Protein AF-A0A350X6B4-F1 (afdb_monomer)

Radius of gyration: 11.76 Å; Cα contacts (8 Å, |Δi|>4): 64; chains: 1; bounding box: 32×24×28 Å

pLDDT: mean 76.88, std 16.41, range [43.84, 94.19]

Mean predicted aligned error: 7.66 Å

Foldseek 3Di:
DQDPDLVVQWDFDVPPDPGFIDGPPDPHGPVVVVVCVVVPDDPVVVCVVPVSHDPVSVVSVVVVPDPPDDD

Solvent-accessible surface area (backbone atoms only — not comparable to full-atom values): 4461 Å² total; per-residue (Å²): 143,84,81,81,55,63,76,74,37,35,41,73,38,82,87,46,78,94,39,43,50,18,38,47,95,46,88,50,47,50,64,54,55,57,51,41,46,72,77,66,49,50,73,67,58,51,36,70,77,36,75,72,53,52,69,68,47,54,50,57,58,63,70,51,75,89,65,78,79,80,126

Nearest PDB structures (foldseek):
  2ga1-assembly1_B  TM=8.568E-01  e=2.290E-02  Trichormus variabilis ATCC 29413

Sequence (71 aa):
MQNADLLEVIERHPTKVSGAWVFRGTRVPIAALFENLKDGASVDQFLEWFPGVTRTQVEALLDCSGSVPPS

Secondary structure (DSSP, 8-state):
--S--HHHHEEE-TTSGGG-EEETTS--BHHHHHHHHHTT--HHHHHHH-TTS-HHHHHHHHHSTT-PPP-

Structure (mmCIF, N/CA/C/O backbone):
data_AF-A0A350X6B4-F1
#
_entry.id   AF-A0A350X6B4-F1
#
loop_
_atom_site.group_PDB
_atom_site.id
_atom_site.type_symbol
_atom_site.label_atom_id
_atom_site.label_alt_id
_atom_site.label_comp_id
_atom_site.label_asym_id
_atom_site.label_entity_id
_atom_site.label_seq_id
_atom_site.pdbx_PDB_ins_code
_atom_site.Cartn_x
_atom_site.Cartn_y
_atom_site.Cartn_z
_atom_site.occupancy
_atom_site.B_iso_or_equiv
_atom_site.auth_se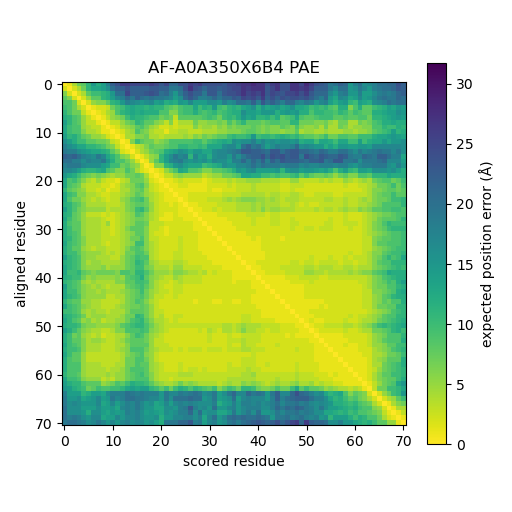q_id
_atom_site.auth_comp_id
_atom_site.auth_asym_id
_atom_site.auth_atom_id
_atom_site.pdbx_PDB_model_num
ATOM 1 N N . MET A 1 1 ? 20.438 3.929 10.044 1.00 43.84 1 MET A N 1
ATOM 2 C CA . MET A 1 1 ? 20.126 3.070 8.882 1.00 43.84 1 MET A CA 1
ATOM 3 C C . MET A 1 1 ? 18.621 3.124 8.664 1.00 43.84 1 MET A C 1
ATOM 5 O O . MET A 1 1 ? 17.923 2.314 9.246 1.00 43.84 1 MET A O 1
ATOM 9 N N . GLN A 1 2 ? 18.113 4.137 7.969 1.00 46.75 2 GLN A N 1
ATOM 10 C CA . GLN A 1 2 ? 16.689 4.271 7.622 1.00 46.75 2 GLN A CA 1
ATOM 11 C C . GLN A 1 2 ? 16.680 5.187 6.382 1.00 46.75 2 GLN A C 1
ATOM 13 O O . GLN A 1 2 ? 16.798 6.390 6.561 1.00 46.75 2 GLN A O 1
ATOM 18 N N . ASN A 1 3 ? 16.811 4.643 5.163 1.00 46.16 3 ASN A N 1
ATOM 19 C CA . ASN A 1 3 ? 16.626 5.374 3.881 1.00 46.16 3 ASN A CA 1
ATOM 20 C C . ASN A 1 3 ? 16.855 4.483 2.638 1.00 46.16 3 ASN A C 1
ATOM 22 O O . ASN A 1 3 ? 16.506 4.882 1.531 1.00 46.16 3 ASN A O 1
ATOM 26 N N . ALA A 1 4 ? 17.437 3.293 2.795 1.00 47.44 4 ALA A N 1
ATOM 27 C CA . ALA A 1 4 ? 17.088 2.141 1.961 1.00 47.44 4 ALA A CA 1
ATOM 28 C C . ALA A 1 4 ? 15.823 1.574 2.625 1.00 47.44 4 ALA A C 1
ATOM 30 O O . ALA A 1 4 ? 15.787 1.523 3.846 1.00 47.44 4 ALA A O 1
ATOM 31 N N . ASP A 1 5 ? 14.669 1.427 1.982 1.00 62.78 5 ASP A N 1
ATOM 32 C CA . ASP A 1 5 ? 14.349 0.211 1.232 1.00 62.78 5 ASP A CA 1
ATOM 33 C C . ASP A 1 5 ? 13.029 0.371 0.447 1.00 62.78 5 ASP A C 1
ATOM 35 O O . ASP A 1 5 ? 12.297 -0.588 0.214 1.00 62.78 5 ASP A O 1
ATOM 39 N N . LEU A 1 6 ? 12.682 1.585 -0.010 1.00 65.12 6 LEU A N 1
ATOM 40 C CA . LEU A 1 6 ? 11.506 1.745 -0.882 1.00 65.12 6 LEU A CA 1
ATOM 41 C C . LEU A 1 6 ? 11.620 0.859 -2.130 1.00 65.12 6 LEU A C 1
ATOM 43 O O . LEU A 1 6 ? 10.649 0.221 -2.511 1.00 65.12 6 LEU A O 1
ATOM 47 N N . LEU A 1 7 ? 12.817 0.741 -2.715 1.00 63.31 7 LEU A N 1
ATOM 48 C CA . LEU A 1 7 ? 13.074 -0.114 -3.882 1.00 63.31 7 LEU A CA 1
ATOM 49 C C . LEU A 1 7 ? 12.859 -1.613 -3.610 1.00 63.31 7 LEU A C 1
ATOM 51 O O . LEU A 1 7 ? 12.646 -2.370 -4.557 1.00 63.31 7 LEU A O 1
ATOM 55 N N . GLU A 1 8 ? 12.914 -2.058 -2.353 1.00 71.56 8 GLU A N 1
ATOM 56 C CA . GLU A 1 8 ? 12.590 -3.440 -1.973 1.00 71.56 8 GLU A CA 1
ATOM 57 C C . GLU A 1 8 ? 11.088 -3.640 -1.744 1.00 71.56 8 GLU A C 1
ATOM 59 O O . GLU A 1 8 ? 10.575 -4.749 -1.870 1.00 71.56 8 GLU A O 1
ATOM 64 N N . VAL A 1 9 ? 10.363 -2.561 -1.464 1.00 74.88 9 VAL A N 1
ATOM 65 C CA . VAL A 1 9 ? 8.927 -2.569 -1.176 1.00 74.88 9 VAL A CA 1
ATOM 66 C C . VAL A 1 9 ? 8.087 -2.341 -2.431 1.00 74.88 9 VAL A C 1
ATOM 68 O O . VAL A 1 9 ? 6.983 -2.881 -2.533 1.00 74.88 9 VAL A O 1
ATOM 71 N N . ILE A 1 10 ? 8.608 -1.583 -3.397 1.00 78.06 10 ILE A N 1
ATOM 72 C CA . ILE A 1 10 ? 7.891 -1.172 -4.604 1.00 78.06 10 ILE A CA 1
ATOM 73 C C . ILE A 1 10 ? 8.677 -1.522 -5.864 1.00 78.06 10 ILE A C 1
ATOM 75 O O . ILE A 1 10 ? 9.906 -1.508 -5.880 1.00 78.06 10 ILE A O 1
ATOM 79 N N . GLU A 1 11 ? 7.966 -1.806 -6.948 1.00 80.56 11 GLU A N 1
ATOM 80 C CA . GLU A 1 11 ? 8.560 -1.983 -8.272 1.00 80.56 11 GLU A CA 1
ATOM 81 C C . GLU A 1 11 ? 7.813 -1.155 -9.320 1.00 80.56 11 GLU A C 1
ATOM 83 O O . GLU A 1 11 ? 6.619 -0.865 -9.194 1.00 80.56 11 GLU A O 1
ATOM 88 N N . ARG A 1 12 ? 8.534 -0.728 -10.361 1.00 74.50 12 ARG A N 1
ATOM 89 C CA . ARG A 1 12 ? 7.949 0.018 -11.476 1.00 74.50 12 ARG A CA 1
ATOM 90 C C . ARG A 1 12 ? 7.513 -0.970 -12.545 1.00 74.50 12 ARG A C 1
ATOM 92 O O . ARG A 1 12 ? 8.340 -1.724 -13.050 1.00 74.50 12 ARG A O 1
ATOM 99 N N . HIS A 1 13 ? 6.243 -0.930 -12.937 1.00 65.25 13 HIS A N 1
ATOM 100 C CA . HIS A 1 13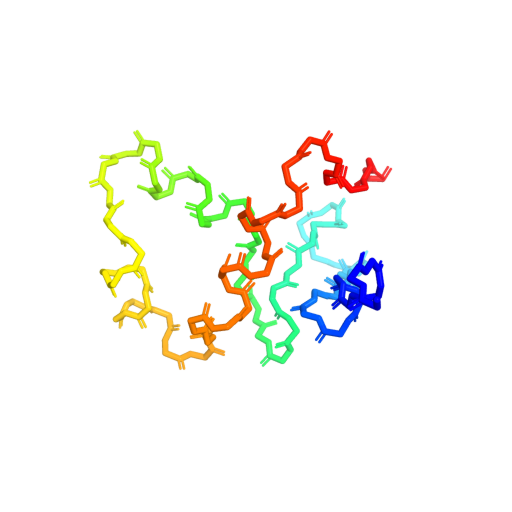 ? 5.734 -1.768 -14.021 1.00 65.25 13 HIS A CA 1
ATOM 101 C C . HIS A 1 13 ? 5.711 -0.952 -15.332 1.00 65.25 13 HIS A C 1
ATOM 103 O O . HIS A 1 13 ? 4.784 -0.172 -15.548 1.00 65.25 13 HIS A O 1
ATOM 109 N N . PRO A 1 14 ? 6.705 -1.091 -16.237 1.00 57.31 14 PRO A N 1
ATOM 110 C CA . PRO A 1 14 ? 6.865 -0.190 -17.389 1.00 57.31 14 PRO A CA 1
ATOM 111 C C . PRO A 1 14 ? 5.757 -0.311 -18.447 1.00 57.31 14 PRO A C 1
ATOM 113 O O . PRO A 1 14 ? 5.620 0.556 -19.300 1.00 57.31 14 PRO A O 1
ATOM 116 N N . THR A 1 15 ? 4.961 -1.379 -18.409 1.00 55.75 15 THR A N 1
ATOM 117 C CA . THR A 1 15 ? 4.004 -1.741 -19.467 1.00 55.75 15 THR A CA 1
ATOM 118 C C . THR A 1 15 ? 2.538 -1.717 -19.032 1.00 55.75 15 THR A C 1
ATOM 120 O O . THR A 1 15 ? 1.666 -2.060 -19.828 1.00 55.75 15 THR A O 1
ATOM 123 N N . LYS A 1 16 ? 2.227 -1.315 -17.792 1.00 52.53 16 LYS A N 1
ATOM 124 C CA . LYS A 1 16 ? 0.844 -1.205 -17.301 1.00 52.53 16 LYS A CA 1
ATOM 125 C C . LYS A 1 16 ? 0.626 0.141 -16.619 1.00 52.53 16 LYS A C 1
ATOM 127 O O . LYS A 1 16 ? 1.512 0.626 -15.927 1.00 52.53 16 LYS A O 1
ATOM 132 N N . VAL A 1 17 ? -0.550 0.738 -16.848 1.00 53.47 17 VAL A N 1
ATOM 133 C CA . VAL A 1 17 ? -1.012 1.991 -16.211 1.00 53.47 17 VAL A CA 1
ATOM 134 C C . VAL A 1 17 ? 0.035 3.121 -16.224 1.00 53.47 17 VAL A C 1
ATOM 136 O O . VAL A 1 17 ? 0.379 3.676 -15.189 1.00 53.47 17 VAL A O 1
ATOM 139 N N . SER A 1 18 ? 0.577 3.444 -17.406 1.00 54.50 18 SER A N 1
ATOM 140 C CA . SER A 1 18 ? 1.508 4.573 -17.622 1.00 54.50 18 SER A CA 1
ATOM 141 C C . SER A 1 18 ? 2.753 4.605 -16.716 1.00 54.50 18 SER A C 1
ATOM 143 O O . SER A 1 18 ? 3.298 5.674 -16.456 1.00 54.50 18 SER A O 1
ATOM 145 N N . GLY A 1 19 ? 3.234 3.448 -16.245 1.00 61.66 19 GLY A N 1
ATOM 146 C CA . GLY A 1 19 ? 4.434 3.375 -15.406 1.00 61.66 19 GLY A CA 1
ATOM 147 C C . GLY A 1 19 ? 4.172 3.556 -13.911 1.00 61.66 19 GLY A C 1
ATOM 148 O O . GLY A 1 19 ? 5.083 3.968 -13.196 1.00 61.66 19 GLY A O 1
ATOM 149 N N . ALA A 1 20 ? 2.957 3.252 -13.444 1.00 72.06 20 ALA A N 1
ATOM 150 C CA . ALA A 1 20 ? 2.614 3.309 -12.030 1.00 72.06 20 ALA A CA 1
ATOM 151 C C . ALA A 1 20 ? 3.518 2.408 -11.171 1.00 72.06 20 ALA A C 1
ATOM 153 O O . ALA A 1 20 ? 3.888 1.291 -11.553 1.00 72.06 20 ALA A O 1
ATOM 154 N N . TRP A 1 21 ? 3.829 2.899 -9.976 1.00 82.44 21 TRP A N 1
ATOM 155 C CA . TRP A 1 21 ? 4.482 2.126 -8.932 1.00 82.44 21 TRP A CA 1
ATOM 156 C C . TRP A 1 21 ? 3.497 1.124 -8.323 1.00 82.44 21 TRP A C 1
ATOM 158 O O . TRP A 1 21 ? 2.362 1.481 -7.984 1.00 82.44 21 TRP A O 1
ATOM 168 N N . VAL A 1 22 ? 3.930 -0.127 -8.180 1.00 87.50 22 VAL A N 1
ATOM 169 C CA . VAL A 1 22 ? 3.155 -1.207 -7.555 1.00 87.50 22 VAL A CA 1
ATOM 170 C C . VAL A 1 22 ? 3.894 -1.751 -6.339 1.00 87.50 22 VAL A C 1
ATOM 172 O O . VAL A 1 22 ? 5.118 -1.629 -6.249 1.00 87.50 22 VAL A O 1
ATOM 175 N N . PHE A 1 23 ? 3.166 -2.372 -5.412 1.00 87.75 23 PHE A N 1
ATOM 176 C CA . PHE A 1 23 ? 3.799 -3.140 -4.339 1.00 87.75 23 PHE A CA 1
ATOM 177 C C . PHE A 1 23 ? 4.552 -4.324 -4.938 1.00 87.75 23 PHE A C 1
ATOM 179 O O . PHE A 1 23 ? 3.975 -5.089 -5.719 1.00 87.75 23 PHE A O 1
ATOM 186 N N . ARG A 1 24 ? 5.824 -4.478 -4.563 1.00 84.94 24 ARG A N 1
ATOM 187 C CA . ARG A 1 24 ? 6.693 -5.537 -5.076 1.00 84.94 24 ARG A CA 1
ATOM 188 C C . ARG A 1 24 ? 6.064 -6.907 -4.835 1.00 84.94 24 ARG A C 1
ATOM 190 O O . ARG A 1 24 ? 5.582 -7.189 -3.737 1.00 84.94 24 ARG A O 1
ATOM 197 N N 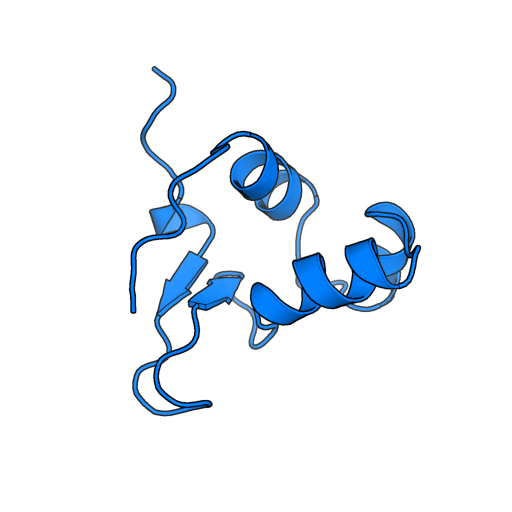. GLY A 1 25 ? 6.101 -7.756 -5.861 1.00 85.06 25 GLY A N 1
ATOM 198 C CA . GLY A 1 25 ? 5.525 -9.102 -5.807 1.00 85.06 25 GLY A CA 1
ATOM 199 C C . GLY A 1 25 ? 4.007 -9.118 -5.990 1.00 85.06 25 GLY A C 1
ATOM 200 O O . GLY A 1 25 ? 3.384 -10.177 -5.918 1.00 85.06 25 GLY A O 1
ATOM 201 N N . THR A 1 26 ? 3.404 -7.962 -6.271 1.00 86.75 26 THR A N 1
ATOM 202 C CA . THR A 1 26 ? 1.974 -7.825 -6.535 1.00 86.75 26 THR A CA 1
ATOM 203 C C . THR A 1 26 ? 1.736 -7.036 -7.820 1.00 86.75 26 THR A C 1
ATOM 205 O O . THR A 1 26 ? 2.636 -6.458 -8.422 1.00 86.75 26 THR A O 1
ATOM 208 N N . ARG A 1 27 ? 0.472 -6.980 -8.240 1.00 85.94 27 ARG A N 1
ATOM 209 C CA . ARG A 1 27 ? 0.015 -6.055 -9.289 1.00 85.94 27 ARG A CA 1
ATOM 210 C C . ARG A 1 27 ? -0.808 -4.902 -8.717 1.00 85.94 27 ARG A C 1
ATOM 212 O O . ARG A 1 27 ? -1.517 -4.240 -9.469 1.00 85.94 27 ARG A O 1
ATOM 219 N N . VAL A 1 28 ? -0.761 -4.711 -7.400 1.00 87.56 28 VAL A N 1
ATOM 220 C CA . VAL A 1 28 ? -1.562 -3.718 -6.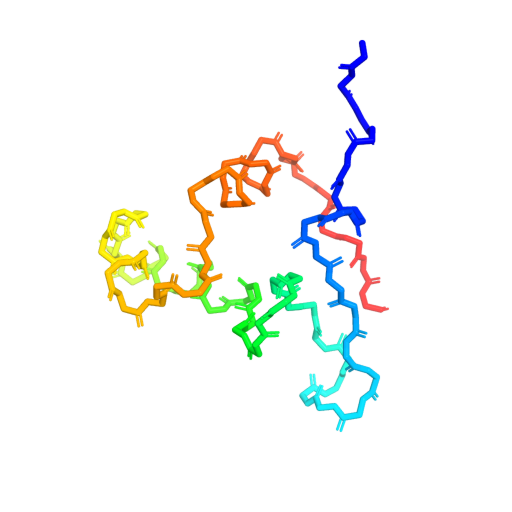688 1.00 87.56 28 VAL A CA 1
ATOM 221 C C . VAL A 1 28 ? -0.860 -2.362 -6.796 1.00 87.56 28 VAL A C 1
ATOM 223 O O . VAL A 1 28 ? 0.287 -2.241 -6.357 1.00 87.56 28 VAL A O 1
ATOM 226 N N . PRO A 1 29 ? -1.503 -1.341 -7.388 1.00 87.81 29 PRO A N 1
ATOM 227 C CA . PRO A 1 29 ? -0.922 -0.010 -7.489 1.00 87.81 29 PRO A CA 1
ATOM 228 C C . PRO A 1 29 ? -0.776 0.636 -6.115 1.00 87.81 29 PRO A C 1
ATOM 230 O O . PRO A 1 29 ? -1.681 0.560 -5.287 1.00 87.81 29 PRO A O 1
ATOM 233 N N . ILE A 1 30 ? 0.308 1.378 -5.910 1.00 86.81 30 ILE A N 1
ATOM 234 C CA . ILE A 1 30 ? 0.468 2.213 -4.713 1.00 86.81 30 ILE A CA 1
ATOM 235 C C . ILE A 1 30 ? -0.612 3.296 -4.652 1.00 86.81 30 ILE A C 1
ATOM 237 O O . ILE A 1 30 ? -1.103 3.627 -3.577 1.00 86.81 30 ILE A O 1
ATOM 241 N N . ALA A 1 31 ? -1.018 3.824 -5.811 1.00 86.06 31 ALA A N 1
ATOM 242 C CA . ALA A 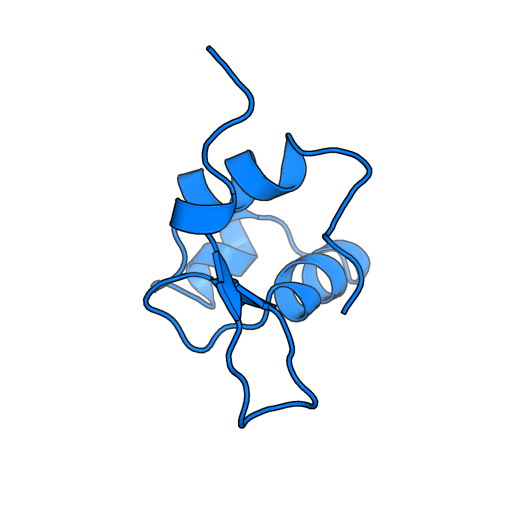1 31 ? -2.112 4.786 -5.901 1.00 86.06 31 ALA A CA 1
ATOM 243 C C . ALA A 1 31 ? -3.393 4.255 -5.241 1.00 86.06 31 ALA A C 1
ATOM 245 O O . ALA A 1 31 ? -4.046 5.005 -4.522 1.00 86.06 31 ALA A O 1
ATOM 246 N N . ALA A 1 32 ? -3.675 2.952 -5.381 1.00 89.00 32 ALA A N 1
ATOM 247 C CA . ALA A 1 32 ? -4.841 2.334 -4.767 1.00 89.00 32 ALA A CA 1
ATOM 248 C C . ALA A 1 32 ? -4.795 2.443 -3.237 1.00 89.00 32 ALA A C 1
ATOM 250 O O . ALA A 1 32 ? -5.823 2.729 -2.637 1.00 89.00 32 ALA A O 1
ATOM 251 N N . LEU A 1 33 ? -3.631 2.290 -2.589 1.00 89.69 33 LEU A N 1
ATOM 252 C CA . LEU A 1 33 ? -3.522 2.501 -1.140 1.00 89.69 33 LEU A CA 1
ATOM 253 C C . LEU A 1 33 ? -3.973 3.920 -0.771 1.00 89.69 33 LEU A C 1
ATOM 255 O O . LEU A 1 33 ? -4.862 4.088 0.056 1.00 89.69 33 LEU A O 1
ATOM 259 N N . PHE A 1 34 ? -3.398 4.942 -1.407 1.00 87.12 34 PHE A N 1
ATOM 260 C CA . PHE A 1 34 ? -3.728 6.332 -1.089 1.00 87.12 34 PHE A CA 1
ATOM 261 C C . PHE A 1 34 ? -5.176 6.701 -1.427 1.00 87.12 34 PHE A C 1
ATOM 263 O O . PHE A 1 34 ? -5.778 7.486 -0.701 1.00 87.12 34 PHE A O 1
ATOM 270 N N . GLU A 1 35 ? -5.738 6.163 -2.508 1.00 89.69 35 GLU A N 1
ATOM 271 C CA . GLU A 1 35 ? -7.147 6.352 -2.866 1.00 89.69 35 GLU A CA 1
ATOM 272 C C . GLU A 1 35 ? -8.077 5.723 -1.825 1.00 89.69 35 GLU A C 1
ATOM 274 O O . GLU A 1 35 ? -8.971 6.406 -1.337 1.00 89.69 35 GLU A O 1
ATOM 279 N N . ASN A 1 36 ? -7.815 4.480 -1.406 1.00 89.75 36 ASN A N 1
ATOM 280 C CA . ASN A 1 36 ? -8.606 3.807 -0.373 1.00 89.75 36 ASN A CA 1
ATOM 281 C C . ASN A 1 36 ? -8.515 4.539 0.976 1.00 89.75 36 ASN A C 1
ATOM 283 O O . ASN A 1 36 ? -9.533 4.748 1.631 1.00 89.75 36 ASN A O 1
ATOM 287 N N . LEU A 1 37 ? -7.323 5.000 1.370 1.00 89.31 37 LEU A N 1
ATOM 288 C CA . LEU A 1 37 ? -7.155 5.796 2.592 1.00 89.31 37 LEU A CA 1
ATOM 289 C C . LEU A 1 37 ? -7.900 7.144 2.514 1.00 89.31 37 LEU A C 1
ATOM 291 O O . LEU A 1 37 ? -8.476 7.580 3.509 1.00 89.31 37 LEU A O 1
ATOM 295 N N . LYS A 1 38 ? -7.923 7.803 1.344 1.00 88.81 38 LYS A N 1
ATOM 296 C CA . LYS A 1 38 ? -8.698 9.042 1.122 1.00 88.81 38 LYS A CA 1
ATOM 297 C C . LYS A 1 38 ? -10.206 8.813 1.196 1.00 88.81 38 LYS A C 1
ATOM 299 O O . LYS A 1 38 ? -10.915 9.708 1.645 1.00 88.81 38 LYS A O 1
ATOM 304 N N . ASP A 1 39 ? -10.671 7.642 0.773 1.00 92.94 39 ASP A N 1
ATOM 305 C CA . ASP A 1 39 ? -12.079 7.233 0.855 1.00 92.94 39 ASP A CA 1
ATOM 306 C C . ASP A 1 39 ? -12.496 6.822 2.285 1.00 92.94 39 ASP A C 1
ATOM 308 O O . ASP A 1 39 ? -13.672 6.617 2.569 1.00 92.94 39 ASP A O 1
ATOM 312 N N . GLY A 1 40 ? -11.537 6.755 3.218 1.00 93.50 40 GLY A N 1
ATOM 313 C CA . GLY A 1 40 ? -11.771 6.448 4.631 1.00 93.50 40 GLY A CA 1
ATOM 314 C C . GLY A 1 40 ? -11.499 4.994 5.018 1.00 93.50 40 GLY A C 1
ATOM 315 O O . GLY A 1 40 ? -11.790 4.609 6.152 1.00 93.50 40 GLY A O 1
ATOM 316 N N . ALA A 1 41 ? -10.925 4.185 4.122 1.00 93.94 41 ALA A N 1
ATOM 317 C CA . ALA A 1 41 ? -10.477 2.844 4.470 1.00 93.94 41 ALA A CA 1
ATOM 318 C C . ALA A 1 41 ? -9.296 2.897 5.449 1.00 93.94 41 ALA A C 1
ATOM 320 O O . ALA A 1 41 ? -8.437 3.778 5.387 1.00 93.94 41 ALA A O 1
ATOM 321 N N . SER A 1 42 ? -9.224 1.913 6.340 1.00 93.50 42 SER A N 1
ATOM 322 C CA . SER A 1 42 ? -8.056 1.690 7.193 1.00 93.50 42 SER A CA 1
ATOM 323 C C . SER A 1 42 ? -7.013 0.815 6.492 1.00 93.50 42 SER A C 1
ATOM 325 O O . SER A 1 42 ? -7.343 0.020 5.615 1.00 93.50 42 SER A O 1
ATOM 327 N N . VAL A 1 43 ? -5.752 0.895 6.933 1.00 91.25 43 VAL A N 1
ATOM 328 C CA . VAL A 1 43 ? -4.677 0.006 6.444 1.00 91.25 43 VAL A CA 1
ATOM 329 C C . VAL A 1 43 ? -5.057 -1.466 6.600 1.00 91.25 43 VAL A C 1
ATOM 331 O O . VAL A 1 43 ? -4.806 -2.253 5.698 1.00 91.25 43 VAL A O 1
ATOM 334 N N . ASP A 1 44 ? -5.697 -1.835 7.710 1.00 93.19 44 ASP A N 1
ATOM 335 C CA . ASP A 1 44 ? -6.112 -3.218 7.955 1.00 93.19 44 ASP A CA 1
ATOM 336 C C . ASP A 1 44 ? -7.113 -3.707 6.897 1.00 93.19 44 ASP A C 1
ATOM 338 O O . ASP A 1 44 ? -6.875 -4.721 6.251 1.00 93.19 44 ASP A O 1
ATOM 342 N N . GLN A 1 45 ? -8.137 -2.898 6.601 1.00 94.19 45 GLN A N 1
ATOM 343 C CA . GLN A 1 45 ? -9.126 -3.191 5.555 1.00 94.19 45 GLN A CA 1
ATOM 344 C C . GLN A 1 45 ? -8.478 -3.317 4.172 1.00 94.19 45 GLN A C 1
ATOM 346 O O . GLN A 1 45 ? -8.830 -4.194 3.386 1.00 94.19 45 GLN A O 1
ATOM 351 N N . PHE A 1 46 ? -7.493 -2.468 3.871 1.00 93.25 46 PHE A N 1
ATOM 352 C CA . PHE A 1 46 ? -6.743 -2.567 2.623 1.00 93.25 46 PHE A CA 1
ATOM 353 C C . PHE A 1 46 ? -5.966 -3.889 2.526 1.00 93.25 46 PHE A C 1
ATOM 355 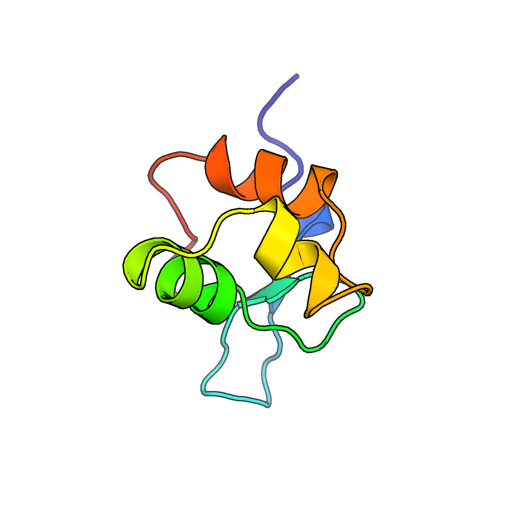O O . PHE A 1 46 ? -5.975 -4.529 1.475 1.00 93.25 46 PHE A O 1
ATOM 362 N N . LEU A 1 47 ? -5.320 -4.325 3.611 1.00 92.75 47 LEU A N 1
ATOM 363 C CA . LEU A 1 47 ? -4.600 -5.602 3.656 1.00 92.75 47 LEU A CA 1
ATOM 364 C C . LEU A 1 47 ? -5.553 -6.801 3.536 1.00 92.75 47 LEU A C 1
ATOM 366 O O . LEU A 1 47 ? -5.194 -7.798 2.910 1.00 92.75 47 LEU A O 1
ATOM 370 N N . GLU A 1 48 ? -6.776 -6.695 4.063 1.00 93.62 48 GLU A N 1
ATOM 371 C CA . GLU A 1 48 ? -7.826 -7.703 3.866 1.00 93.62 48 GLU A CA 1
ATOM 372 C C . GLU A 1 48 ? -8.245 -7.820 2.391 1.00 93.62 48 GLU A C 1
ATOM 374 O O . GLU A 1 48 ? -8.443 -8.926 1.885 1.00 93.62 48 GLU A O 1
ATOM 379 N N . TRP A 1 49 ? -8.347 -6.698 1.670 1.00 92.81 49 TRP A N 1
ATOM 380 C CA . TRP A 1 49 ? -8.687 -6.692 0.240 1.00 92.81 49 TRP A CA 1
ATOM 381 C C . TRP A 1 49 ? -7.525 -7.129 -0.655 1.00 92.81 49 TRP A C 1
ATOM 383 O O . TRP A 1 49 ? -7.742 -7.710 -1.722 1.00 92.81 49 TRP A O 1
ATOM 393 N N . PHE A 1 50 ? -6.291 -6.874 -0.221 1.00 91.50 50 PHE A N 1
ATOM 394 C CA . PHE A 1 50 ? -5.073 -7.154 -0.972 1.00 91.50 50 PHE A CA 1
ATOM 395 C C . PHE A 1 50 ? -4.098 -8.007 -0.148 1.00 91.50 50 PHE A C 1
ATOM 397 O O . PHE A 1 50 ? -3.038 -7.516 0.240 1.00 91.50 50 PHE A O 1
ATOM 404 N N . PRO A 1 51 ? -4.372 -9.314 0.036 1.00 88.00 51 PRO A N 1
ATOM 405 C CA . PRO A 1 51 ? -3.556 -10.192 0.884 1.00 88.00 51 PRO A CA 1
ATOM 406 C C . PRO A 1 51 ? -2.126 -10.415 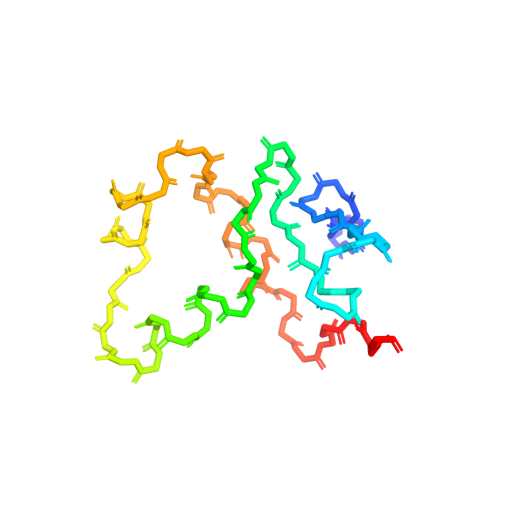0.363 1.00 88.00 51 PRO A C 1
ATOM 408 O O . PRO A 1 51 ? -1.287 -10.967 1.067 1.00 88.00 51 PRO A O 1
ATOM 411 N N . GLY A 1 52 ? -1.837 -10.013 -0.881 1.00 87.69 52 GLY A N 1
ATOM 412 C CA . GLY A 1 52 ? -0.478 -10.007 -1.430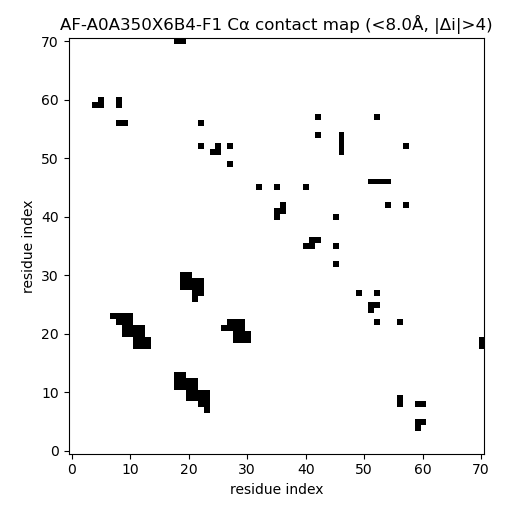 1.00 87.69 52 GLY A CA 1
ATOM 413 C C . GLY A 1 52 ? 0.367 -8.813 -0.977 1.00 87.69 52 GLY A C 1
ATOM 414 O O . GLY A 1 52 ? 1.582 -8.844 -1.148 1.00 87.69 52 GLY A O 1
ATOM 415 N N . VAL A 1 53 ? -0.255 -7.769 -0.423 1.00 91.56 53 VAL A N 1
ATOM 416 C CA . VAL A 1 53 ? 0.440 -6.613 0.142 1.00 91.56 53 VAL A CA 1
ATOM 417 C C . VAL A 1 53 ? 0.666 -6.862 1.625 1.00 91.56 53 VAL A C 1
ATOM 419 O O . VAL A 1 53 ? -0.240 -7.264 2.349 1.00 91.56 53 VAL A O 1
ATOM 422 N N . THR A 1 54 ? 1.884 -6.616 2.091 1.00 90.62 54 THR A N 1
ATOM 423 C CA . THR A 1 54 ? 2.231 -6.782 3.503 1.00 90.62 54 THR A CA 1
ATOM 424 C C . THR A 1 54 ? 2.114 -5.466 4.265 1.00 90.62 54 THR A C 1
ATOM 426 O O . THR A 1 54 ? 2.347 -4.382 3.728 1.00 90.62 54 THR A O 1
ATOM 429 N N . ARG A 1 55 ? 1.812 -5.558 5.562 1.00 89.62 55 ARG A N 1
ATOM 430 C CA . ARG A 1 55 ? 1.765 -4.393 6.455 1.00 89.62 55 ARG A CA 1
ATOM 431 C C . ARG A 1 55 ? 3.089 -3.628 6.471 1.00 89.62 55 ARG A C 1
ATOM 433 O O . ARG A 1 55 ? 3.078 -2.412 6.355 1.00 89.62 55 ARG A O 1
ATOM 440 N N . THR A 1 56 ? 4.215 -4.339 6.516 1.00 87.31 56 THR A N 1
ATOM 441 C CA . THR A 1 56 ? 5.557 -3.739 6.478 1.00 87.31 56 THR A CA 1
ATOM 442 C C . THR A 1 56 ? 5.782 -2.909 5.214 1.00 87.31 56 THR A C 1
ATOM 444 O O . THR A 1 56 ? 6.356 -1.829 5.293 1.00 87.31 56 THR A O 1
ATOM 447 N N . GLN A 1 57 ? 5.287 -3.364 4.057 1.00 87.00 57 GLN A N 1
ATOM 448 C CA . GLN A 1 57 ? 5.357 -2.591 2.814 1.00 87.00 57 GLN A CA 1
ATOM 449 C C . GLN A 1 57 ? 4.529 -1.298 2.892 1.00 87.00 57 GLN A C 1
ATOM 451 O O . GLN A 1 57 ? 4.975 -0.250 2.431 1.00 87.00 57 GLN A O 1
ATOM 456 N N . VAL A 1 58 ? 3.332 -1.354 3.481 1.00 88.25 58 VAL A N 1
ATOM 457 C CA . VAL A 1 58 ? 2.474 -0.171 3.661 1.00 88.25 58 VAL A CA 1
ATOM 458 C C . VAL A 1 58 ? 3.093 0.815 4.651 1.00 88.25 58 VAL A C 1
ATOM 460 O O . VAL A 1 58 ? 3.171 2.004 4.359 1.00 88.25 58 VAL A O 1
ATOM 463 N N . GLU A 1 59 ? 3.569 0.334 5.796 1.00 87.12 59 GLU A N 1
ATOM 464 C CA . GLU A 1 59 ? 4.189 1.165 6.832 1.00 87.12 59 GLU A CA 1
ATOM 465 C C . GLU A 1 59 ? 5.473 1.831 6.324 1.00 87.12 59 GLU A C 1
ATOM 467 O O . GLU A 1 59 ? 5.623 3.038 6.486 1.00 87.12 59 GLU A O 1
ATOM 472 N N . ALA A 1 60 ? 6.335 1.100 5.609 1.00 84.81 60 ALA A N 1
ATOM 473 C CA . ALA A 1 60 ? 7.531 1.669 4.983 1.00 84.81 60 ALA A CA 1
ATOM 474 C C . ALA A 1 60 ? 7.196 2.774 3.963 1.00 84.81 60 ALA A C 1
ATOM 476 O O . ALA A 1 60 ? 7.919 3.766 3.847 1.00 84.81 60 ALA A O 1
ATOM 477 N N . LEU A 1 61 ? 6.088 2.623 3.231 1.00 81.12 61 LEU A N 1
ATOM 478 C CA . LEU A 1 61 ? 5.624 3.628 2.280 1.00 81.12 61 LEU A CA 1
ATOM 479 C C . LEU A 1 61 ? 5.090 4.889 2.982 1.00 81.12 61 LEU A C 1
ATOM 481 O O . LEU A 1 61 ? 5.349 6.002 2.525 1.00 81.12 61 LEU A O 1
ATOM 485 N N . LEU A 1 62 ? 4.344 4.718 4.076 1.00 82.25 62 LEU A N 1
ATOM 486 C CA . LEU A 1 62 ? 3.782 5.822 4.858 1.00 82.25 62 LEU A CA 1
ATOM 487 C C . LEU A 1 62 ? 4.857 6.580 5.656 1.00 82.25 62 LEU A C 1
ATOM 489 O O . LEU A 1 62 ? 4.756 7.799 5.791 1.00 82.25 62 LEU A O 1
ATOM 493 N N . ASP A 1 63 ? 5.889 5.882 6.134 1.00 81.38 63 ASP A N 1
ATOM 494 C CA . ASP A 1 63 ? 7.021 6.464 6.868 1.00 81.38 63 ASP A CA 1
ATOM 495 C C . ASP A 1 63 ? 7.928 7.323 5.967 1.00 81.38 63 ASP A C 1
ATOM 497 O O . ASP A 1 63 ? 8.501 8.321 6.401 1.00 81.38 63 ASP A O 1
ATOM 501 N N . CYS A 1 64 ? 7.968 7.030 4.661 1.00 68.00 64 CYS A N 1
ATOM 502 C CA . CYS A 1 64 ? 8.704 7.801 3.649 1.00 68.00 64 CYS A CA 1
ATOM 503 C C . CYS A 1 64 ? 8.089 9.176 3.304 1.00 68.00 64 CYS A C 1
ATOM 505 O O . CYS A 1 64 ? 8.185 9.640 2.164 1.00 68.00 64 CYS A O 1
ATOM 507 N N . SER A 1 65 ? 7.456 9.841 4.275 1.00 50.84 65 SER A N 1
ATOM 508 C CA . SER A 1 65 ? 6.690 11.079 4.112 1.00 50.84 65 SER A CA 1
ATOM 509 C C . SER A 1 65 ? 7.371 12.090 3.167 1.00 50.84 65 SER A C 1
ATOM 511 O O . SER A 1 65 ? 8.411 12.675 3.465 1.00 50.84 65 SER A O 1
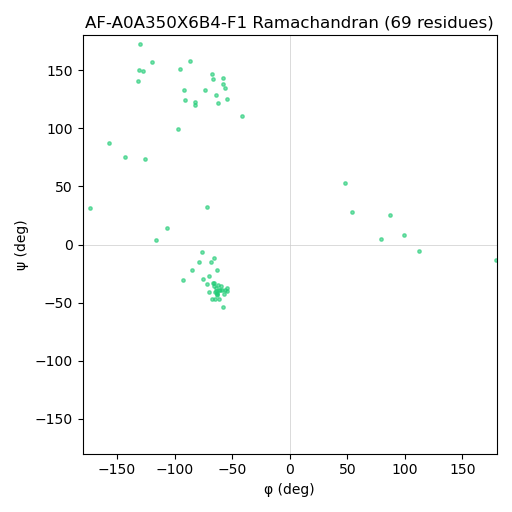ATOM 513 N N . GLY A 1 66 ? 6.773 12.293 1.988 1.00 53.88 66 GLY A N 1
ATOM 514 C CA . GLY A 1 66 ? 7.035 13.464 1.146 1.00 53.88 66 GLY A CA 1
ATOM 515 C C . GLY A 1 66 ? 7.755 13.262 -0.190 1.00 53.88 66 GLY A C 1
ATOM 516 O O . GLY A 1 66 ? 7.824 14.227 -0.946 1.00 53.88 66 GLY A O 1
ATOM 517 N N . SER A 1 67 ? 8.240 12.070 -0.547 1.00 46.41 67 SER A N 1
ATOM 518 C CA . SER A 1 67 ? 8.849 11.863 -1.875 1.00 46.41 67 SER A CA 1
ATOM 519 C C . SER A 1 67 ? 8.529 10.481 -2.438 1.00 46.41 67 SER A C 1
ATOM 521 O O . SER A 1 67 ? 9.367 9.582 -2.460 1.00 46.41 67 SER A O 1
ATOM 523 N N . VAL A 1 68 ? 7.293 10.301 -2.920 1.00 54.91 68 VAL A N 1
ATOM 524 C CA . VAL A 1 68 ? 7.068 9.277 -3.948 1.00 54.91 68 VAL A CA 1
ATOM 525 C C . VAL A 1 68 ? 7.902 9.723 -5.153 1.00 54.91 68 VAL A C 1
ATOM 527 O O . VAL A 1 68 ? 7.700 10.853 -5.609 1.00 54.91 68 VAL A O 1
ATOM 530 N N . PRO A 1 69 ? 8.854 8.913 -5.648 1.00 48.69 69 PRO A N 1
ATOM 531 C CA . PRO A 1 69 ? 9.682 9.307 -6.779 1.00 48.69 69 PRO A CA 1
ATOM 532 C C . PRO A 1 69 ? 8.773 9.708 -7.952 1.00 48.69 69 PRO A C 1
ATOM 534 O O . PRO A 1 69 ? 7.887 8.919 -8.313 1.00 48.69 69 PRO A O 1
ATOM 537 N N . PRO A 1 70 ? 8.938 10.924 -8.513 1.00 45.59 70 PRO A N 1
ATOM 538 C CA . PRO A 1 70 ? 8.125 11.362 -9.635 1.00 45.59 70 PRO A CA 1
ATOM 539 C C . PRO A 1 70 ? 8.301 10.373 -10.790 1.00 45.59 70 PRO A C 1
ATOM 541 O O . PRO A 1 70 ? 9.403 9.868 -11.019 1.00 45.59 70 PRO A O 1
ATOM 544 N N . SER A 1 71 ? 7.179 10.060 -11.440 1.00 47.72 71 SER A N 1
ATOM 545 C CA . SER A 1 71 ? 7.061 9.151 -12.585 1.00 47.72 71 SER A CA 1
ATOM 546 C C . SER A 1 71 ? 8.162 9.336 -13.628 1.00 47.72 71 SER A C 1
ATOM 548 O O . SER A 1 71 ? 8.454 10.497 -13.977 1.00 47.72 71 SER A O 1
#